Protein AF-A0A7C9HDV6-F1 (afdb_monomer)

Nearest PDB structures (foldseek):
  4fd0-assembly1_A  TM=5.991E-01  e=2.901E-03  Bacteroides caccae ATCC 43185
  4fdw-assembly1_A  TM=6.765E-01  e=9.628E-03  Bacteroides ovatus ATCC 8483
  2lz0-assembly1_A  TM=5.892E-01  e=2.041E-01  Pseudoflavonifractor capillosus ATCC 29799
  4cp6-assembly1_A  TM=4.783E-01  e=4.883E-01  Streptococcus pneumoniae
  4oju-assembly1_D  TM=5.563E-01  e=1.453E+00  Pseudoflavonifractor capillosus ATCC 29799

Organism: NCBI:txid2608404

Secondary structure (DSSP, 8-state):
--TT-EES-B--GGGGSS----TTTTTT-EESS-EEPPTT--EE-TTTTTT-EEEEEEE-TT--EE-TTTTTT-EEEEEEE--SSPPEE-SS-TTTT-EEEEEEE-TTTHHHHHHHTSSTT--EEEGGGTT-

Foldseek 3Di:
DQALEEEQEAQCPCVVPQDALDACCNANYEYNAEHEDDPNHQELEHCSQQLYEYAEYEDEQNHQEYEHCSQHLYEYAEYEYAHLADHDYDYPRVCPNNHYNAYEYAQNNQVRNVVNCPDVPHHYDHPVVVVD

Structure (mmCIF, N/CA/C/O backbone):
data_AF-A0A7C9HDV6-F1
#
_entry.id   AF-A0A7C9HDV6-F1
#
loop_
_atom_site.group_PDB
_atom_site.id
_atom_site.type_symbol
_atom_site.label_atom_id
_atom_site.label_alt_id
_atom_site.label_comp_id
_atom_site.label_asym_id
_atom_site.label_entity_id
_atom_site.label_seq_id
_atom_site.pdbx_PDB_ins_code
_atom_site.Cartn_x
_atom_site.Cartn_y
_atom_site.Cartn_z
_atom_site.occupancy
_atom_site.B_iso_or_equiv
_atom_site.auth_seq_id
_atom_site.auth_comp_id
_atom_site.auth_asym_id
_atom_site.auth_atom_id
_atom_site.pdbx_PDB_model_num
ATOM 1 N N . MET A 1 1 ? -12.468 11.334 -6.236 1.00 71.88 1 MET A N 1
ATOM 2 C CA . MET A 1 1 ? -13.018 10.587 -5.079 1.00 71.88 1 MET A CA 1
ATOM 3 C C . MET A 1 1 ? -11.965 10.617 -3.974 1.00 71.88 1 MET A C 1
ATOM 5 O O . MET A 1 1 ? -10.823 10.778 -4.362 1.00 71.88 1 MET A O 1
ATOM 9 N N . PHE A 1 2 ? -12.363 10.622 -2.692 1.00 86.88 2 PHE A N 1
ATOM 10 C CA . PHE A 1 2 ? -11.631 10.801 -1.405 1.00 86.88 2 PHE A CA 1
ATOM 11 C C . PHE A 1 2 ? -10.516 11.858 -1.256 1.00 86.88 2 PHE A C 1
ATOM 13 O O . PHE A 1 2 ? -10.337 12.339 -0.141 1.00 86.88 2 PHE A O 1
ATOM 20 N N . ARG A 1 3 ? -9.812 12.252 -2.322 1.00 89.69 3 ARG A N 1
ATOM 21 C CA . ARG A 1 3 ? -8.733 13.255 -2.361 1.00 89.69 3 ARG A CA 1
ATOM 22 C C . ARG A 1 3 ? -8.959 14.448 -1.427 1.00 89.69 3 ARG A C 1
ATOM 24 O O . ARG A 1 3 ? -9.988 15.116 -1.506 1.00 89.69 3 ARG A O 1
ATOM 31 N N . GLY A 1 4 ? -7.960 14.744 -0.596 1.00 92.94 4 GLY A N 1
ATOM 32 C CA . GLY A 1 4 ? -7.987 15.847 0.371 1.00 92.94 4 GLY A CA 1
ATOM 33 C C . GLY A 1 4 ? -8.879 15.617 1.597 1.00 92.94 4 GLY A C 1
ATOM 34 O O . GLY A 1 4 ? -8.932 16.476 2.472 1.00 92.94 4 GLY A O 1
ATOM 35 N N . GLY A 1 5 ? -9.601 14.496 1.665 1.00 94.50 5 GLY A N 1
ATOM 36 C CA . GLY A 1 5 ? -10.506 14.182 2.765 1.00 94.50 5 GLY A CA 1
ATOM 37 C C . GLY A 1 5 ? -9.805 13.607 3.997 1.00 94.50 5 GLY A C 1
ATOM 38 O O . GLY A 1 5 ? -8.681 13.105 3.931 1.00 94.50 5 GLY A O 1
ATOM 39 N N . SER A 1 6 ? -10.514 13.653 5.124 1.00 96.69 6 SER A N 1
ATOM 40 C CA . SER A 1 6 ? -10.117 13.033 6.388 1.00 96.69 6 SER A CA 1
ATOM 41 C C . SER A 1 6 ? -11.195 12.043 6.822 1.00 96.69 6 SER A C 1
ATOM 43 O O . SER A 1 6 ? -12.372 12.405 6.867 1.00 96.69 6 SER A O 1
ATOM 45 N N . PHE A 1 7 ? -10.807 10.803 7.112 1.00 96.31 7 PHE A N 1
ATOM 46 C CA . PHE A 1 7 ? -11.720 9.701 7.412 1.00 96.31 7 PHE A CA 1
ATOM 47 C C . PHE A 1 7 ? -11.227 8.899 8.616 1.00 96.31 7 PHE A C 1
ATOM 49 O O . PHE A 1 7 ? -10.029 8.833 8.895 1.00 96.31 7 PHE A O 1
ATOM 56 N N . GLU A 1 8 ? -12.153 8.250 9.319 1.00 95.88 8 GLU A N 1
ATOM 57 C CA . GLU A 1 8 ? -11.776 7.298 10.365 1.00 95.88 8 GLU A CA 1
ATOM 58 C C . GLU A 1 8 ? -11.279 5.991 9.733 1.00 95.88 8 GLU A C 1
ATOM 60 O O . GLU A 1 8 ? -10.127 5.612 9.920 1.00 95.88 8 GLU A O 1
ATOM 65 N N . SER A 1 9 ? -12.095 5.356 8.885 1.00 94.44 9 SER A N 1
ATOM 66 C CA . SER A 1 9 ? -11.713 4.174 8.107 1.00 94.44 9 SER A CA 1
ATOM 67 C C . SER A 1 9 ? -12.447 4.124 6.764 1.00 94.44 9 SER A C 1
ATOM 69 O O . SER A 1 9 ? -13.497 4.745 6.599 1.00 94.44 9 SER A O 1
ATOM 71 N N . LEU A 1 10 ? -11.892 3.378 5.808 1.00 93.06 10 LEU A N 1
ATOM 72 C CA . LEU A 1 10 ? -12.467 3.085 4.493 1.00 93.06 10 LEU A CA 1
ATOM 73 C C . LEU A 1 10 ? -12.347 1.576 4.215 1.00 93.06 10 LEU A C 1
ATOM 75 O O . LEU A 1 10 ? -11.620 1.147 3.320 1.00 93.06 10 LEU A O 1
ATOM 79 N N . LYS A 1 11 ? -13.016 0.764 5.044 1.00 90.00 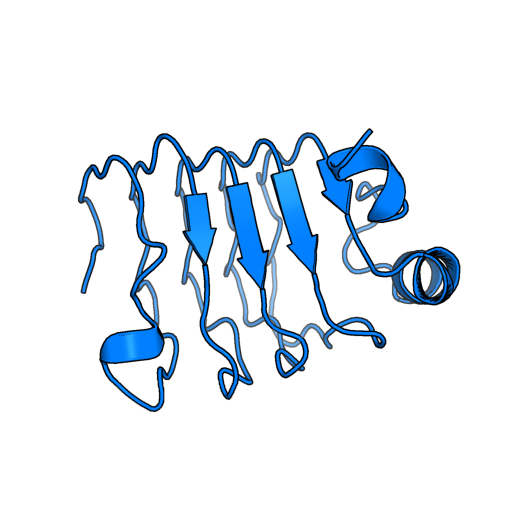11 LYS A N 1
ATOM 80 C CA . LYS A 1 11 ? -13.004 -0.712 4.957 1.00 90.00 11 LYS A CA 1
ATOM 81 C C . LYS A 1 11 ? -14.068 -1.277 4.008 1.00 90.00 11 LYS A C 1
ATOM 83 O O . LYS A 1 11 ? -13.913 -2.367 3.477 1.00 90.00 11 LYS A O 1
ATOM 88 N N . GLU A 1 12 ? -15.139 -0.525 3.772 1.00 86.00 12 GLU A N 1
ATOM 89 C CA . GLU A 1 12 ? -16.329 -0.981 3.038 1.00 86.00 12 GLU A CA 1
ATOM 90 C C . GLU A 1 12 ? -16.295 -0.628 1.540 1.00 86.00 12 GLU A C 1
ATOM 92 O O . GLU A 1 12 ? -17.310 -0.703 0.852 1.00 86.00 12 GLU A O 1
ATOM 97 N N . LEU A 1 13 ? -15.126 -0.264 0.996 1.00 84.75 13 LEU A N 1
ATOM 98 C CA . LEU A 1 13 ? -14.994 0.128 -0.414 1.00 84.75 13 LEU A CA 1
ATOM 99 C C . LEU A 1 13 ? -15.442 -0.978 -1.387 1.00 84.75 13 LEU A C 1
ATOM 101 O O . LEU A 1 13 ? -15.947 -0.677 -2.465 1.00 84.75 13 LEU A O 1
ATOM 105 N N . GLY A 1 14 ? -15.320 -2.249 -0.994 1.00 75.69 14 GLY A N 1
ATOM 106 C CA . GLY A 1 14 ? -15.781 -3.389 -1.794 1.00 75.69 14 GLY A CA 1
ATOM 107 C C . GLY A 1 14 ? -17.296 -3.482 -1.977 1.00 75.69 14 GLY A C 1
ATOM 108 O O . GLY A 1 14 ? -17.752 -4.163 -2.892 1.00 75.69 14 GLY A O 1
ATOM 109 N N . MET A 1 15 ? -18.094 -2.771 -1.172 1.00 78.19 15 MET A N 1
ATOM 110 C CA . MET A 1 15 ? -19.554 -2.744 -1.336 1.00 78.19 15 MET A CA 1
ATOM 111 C C . MET A 1 15 ? -19.997 -1.981 -2.592 1.00 78.19 15 MET A C 1
ATOM 113 O O . MET A 1 15 ? -21.138 -2.128 -3.026 1.00 78.19 15 MET A O 1
ATOM 117 N N . PHE A 1 16 ? -19.103 -1.194 -3.198 1.00 70.75 16 PHE A N 1
ATOM 118 C CA . PHE A 1 16 ? -19.384 -0.413 -4.404 1.00 70.75 16 PHE A CA 1
ATOM 119 C C . PHE A 1 16 ? -19.123 -1.178 -5.717 1.00 70.75 16 PHE A C 1
ATOM 121 O O . PHE A 1 16 ? -19.305 -0.609 -6.792 1.00 70.75 16 PHE A O 1
ATOM 128 N N . GLY A 1 17 ? -18.753 -2.465 -5.655 1.00 69.06 17 GLY A N 1
ATOM 129 C CA . GLY A 1 17 ? -18.498 -3.309 -6.830 1.00 69.06 17 GLY A CA 1
ATOM 130 C C . GLY A 1 17 ? -17.034 -3.292 -7.276 1.00 69.06 17 GLY A C 1
ATOM 131 O O . GLY A 1 17 ? -16.142 -3.091 -6.459 1.00 69.06 17 GLY A O 1
ATOM 132 N N . ALA A 1 18 ? -16.770 -3.547 -8.563 1.00 60.94 18 ALA A N 1
ATOM 133 C CA . ALA A 1 18 ? -15.408 -3.536 -9.102 1.00 60.94 18 ALA A CA 1
ATOM 134 C C . ALA A 1 18 ? -14.785 -2.139 -8.942 1.00 60.94 18 ALA A C 1
ATOM 136 O O . ALA A 1 18 ? -15.239 -1.177 -9.564 1.00 60.94 18 ALA A O 1
ATOM 137 N N . VAL A 1 19 ? -13.759 -2.026 -8.095 1.00 67.81 19 VAL A N 1
ATOM 138 C CA . VAL A 1 19 ? -13.085 -0.752 -7.827 1.00 67.81 19 VAL A CA 1
ATOM 139 C C . VAL A 1 19 ? -11.805 -0.684 -8.642 1.00 67.81 19 VAL A C 1
ATOM 141 O O . VAL A 1 19 ? -10.762 -1.218 -8.264 1.00 67.81 19 VAL A O 1
ATOM 144 N N . GLU A 1 20 ? -11.872 0.035 -9.756 1.00 72.69 20 GLU A N 1
ATOM 145 C CA . GLU A 1 20 ? -10.667 0.612 -10.334 1.00 72.69 20 GLU A CA 1
ATOM 146 C C . GLU A 1 20 ? -10.186 1.747 -9.423 1.00 72.69 20 GLU A C 1
ATOM 148 O O . GLU A 1 20 ? -10.891 2.732 -9.170 1.00 72.69 20 GLU A O 1
ATOM 153 N N . LEU A 1 21 ? -8.962 1.613 -8.918 1.00 81.94 21 LEU A N 1
ATOM 154 C CA . LEU A 1 21 ? -8.284 2.669 -8.180 1.00 81.94 21 LEU A CA 1
ATOM 155 C C . LEU A 1 21 ? -7.965 3.791 -9.171 1.00 81.94 21 LEU A C 1
ATOM 157 O O . LEU A 1 21 ? -7.011 3.719 -9.937 1.00 81.94 21 LEU A O 1
ATOM 161 N N . SER A 1 22 ? -8.799 4.827 -9.198 1.00 87.31 22 SER A N 1
ATOM 162 C CA . SER A 1 22 ? -8.578 5.974 -10.081 1.00 87.31 22 SER A CA 1
ATOM 163 C C . SER A 1 22 ? -7.279 6.711 -9.727 1.00 87.31 22 SER A C 1
ATOM 165 O O . SER A 1 22 ? -6.832 6.705 -8.576 1.00 87.31 22 SER A O 1
ATOM 167 N N . LYS A 1 23 ? -6.696 7.417 -10.704 1.00 92.06 23 LYS A N 1
ATOM 168 C CA . LYS A 1 23 ? -5.542 8.302 -10.464 1.00 92.06 23 LYS A CA 1
ATOM 169 C C . LYS A 1 23 ? -5.842 9.271 -9.321 1.00 92.06 23 LYS A C 1
ATOM 171 O O . LYS A 1 23 ? -6.915 9.874 -9.284 1.00 92.06 23 LYS A O 1
ATOM 176 N N . GLU A 1 24 ? -4.888 9.420 -8.406 1.00 94.94 24 GLU A N 1
ATOM 177 C CA . GLU A 1 24 ? -4.987 10.330 -7.256 1.00 94.94 24 GLU A CA 1
ATOM 178 C C . GLU A 1 24 ? -6.204 10.097 -6.327 1.00 94.94 24 GLU A C 1
ATOM 180 O O . GLU A 1 24 ? -6.607 11.014 -5.605 1.00 94.94 24 GLU A O 1
ATOM 185 N N . ALA A 1 25 ? -6.798 8.893 -6.315 1.00 93.38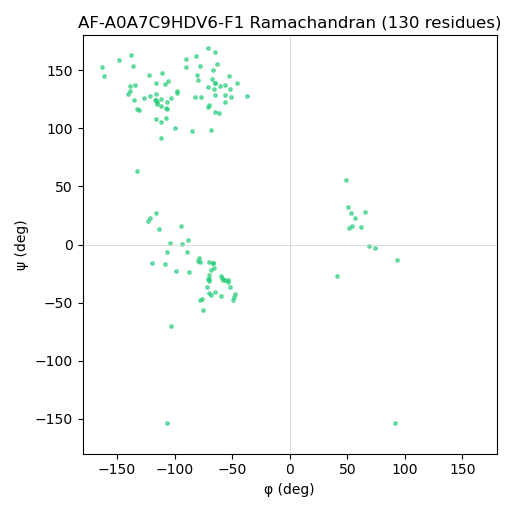 25 ALA A N 1
ATOM 186 C CA . ALA A 1 25 ? -8.021 8.587 -5.556 1.00 93.38 25 ALA A CA 1
ATOM 187 C C . ALA A 1 25 ? -7.930 8.873 -4.044 1.00 93.38 25 ALA A C 1
ATOM 189 O O . ALA A 1 25 ? -8.920 9.233 -3.421 1.00 93.38 25 ALA A O 1
ATOM 190 N N . PHE A 1 26 ? -6.755 8.755 -3.445 1.00 96.19 26 PHE A N 1
ATOM 191 C CA . PHE A 1 26 ? -6.490 9.012 -2.029 1.00 96.19 26 PHE A CA 1
ATOM 192 C C . PHE A 1 26 ? -5.393 10.064 -1.836 1.00 96.19 26 PHE A C 1
ATOM 194 O O . PHE A 1 26 ? -4.808 10.174 -0.756 1.00 96.19 26 PHE A O 1
ATOM 201 N N . LYS A 1 27 ? -5.132 10.889 -2.854 1.00 97.44 27 LYS A N 1
ATOM 202 C CA . LYS A 1 27 ? -4.121 11.944 -2.769 1.00 97.44 27 LYS A CA 1
ATOM 203 C C . LYS A 1 27 ? -4.446 12.940 -1.656 1.00 97.44 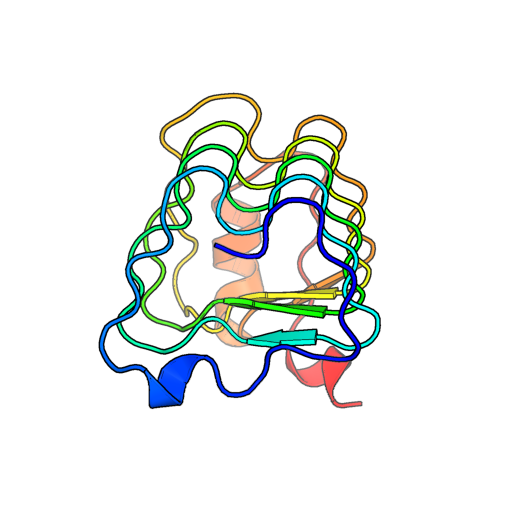27 LYS A C 1
ATOM 205 O O . LYS A 1 27 ? -5.591 13.383 -1.537 1.00 97.44 27 LYS A O 1
ATOM 210 N N . ASN A 1 28 ? -3.448 13.341 -0.873 1.00 97.94 28 ASN A N 1
ATOM 211 C CA . ASN A 1 28 ? -3.598 14.259 0.262 1.00 97.94 28 ASN A CA 1
ATOM 212 C C . ASN A 1 28 ? -4.678 13.825 1.275 1.00 97.94 28 ASN A C 1
ATOM 214 O O . ASN A 1 28 ? -5.311 14.678 1.896 1.00 97.94 28 ASN A O 1
ATOM 218 N N . THR A 1 29 ? -4.966 12.527 1.402 1.00 97.75 29 THR A N 1
ATOM 219 C CA . THR A 1 29 ? -5.973 12.052 2.364 1.00 97.75 29 THR A CA 1
ATOM 220 C C . THR A 1 29 ? -5.366 11.734 3.715 1.00 97.75 29 THR A C 1
ATOM 222 O O . THR A 1 29 ? -4.199 11.365 3.816 1.00 97.75 29 THR A O 1
ATOM 225 N N . THR A 1 30 ? -6.175 11.855 4.764 1.00 98.25 30 THR A N 1
ATOM 226 C CA . THR A 1 30 ? -5.844 11.339 6.095 1.00 98.25 30 THR A CA 1
ATOM 227 C C . THR A 1 30 ? -6.835 10.248 6.476 1.00 98.25 30 THR A C 1
ATOM 229 O O . THR A 1 30 ? -8.038 10.495 6.474 1.00 98.25 30 THR A O 1
ATOM 232 N N . VAL A 1 31 ? -6.357 9.052 6.818 1.00 98.06 31 VAL A N 1
ATOM 233 C CA . VAL A 1 31 ? -7.210 7.955 7.301 1.00 98.06 31 VAL A CA 1
ATOM 234 C C . VAL A 1 31 ? -6.625 7.368 8.578 1.00 98.06 31 VAL A C 1
ATOM 236 O O . VAL A 1 31 ? -5.520 6.822 8.575 1.00 98.06 31 VAL A O 1
ATOM 239 N N . LYS A 1 32 ? -7.354 7.494 9.689 1.00 97.56 32 LYS A N 1
ATOM 240 C CA . LYS A 1 32 ? -6.817 7.155 11.017 1.00 97.56 32 LYS A CA 1
ATOM 241 C C . LYS A 1 32 ? -6.652 5.662 11.252 1.00 97.56 32 LYS A C 1
ATOM 243 O O . LYS A 1 32 ? -5.698 5.260 11.910 1.00 97.56 32 LYS A O 1
ATOM 248 N N . GLU A 1 33 ? -7.558 4.843 10.733 1.00 97.56 33 GLU A N 1
ATOM 249 C CA . GLU A 1 33 ? -7.543 3.407 10.980 1.00 97.56 33 GLU A CA 1
ATOM 250 C C . GLU A 1 33 ? -7.001 2.619 9.801 1.00 97.56 33 GLU A C 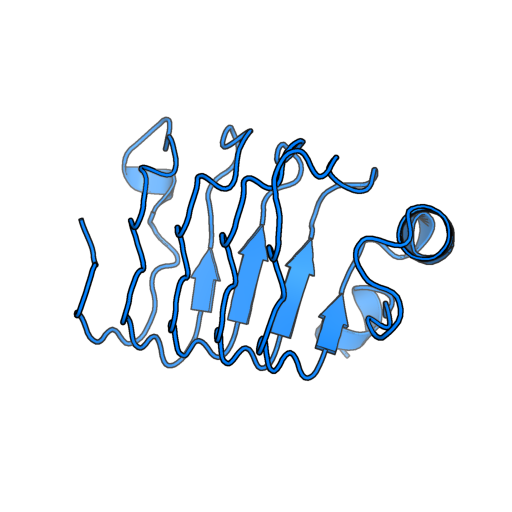1
ATOM 252 O O . GLU A 1 33 ? -5.937 2.013 9.921 1.00 97.56 33 GLU A O 1
ATOM 257 N N . SER A 1 34 ? -7.752 2.555 8.701 1.00 97.06 34 SER A N 1
ATOM 258 C CA . SER A 1 34 ? -7.372 1.729 7.563 1.00 97.06 34 SER A CA 1
ATOM 259 C C . SER A 1 34 ? -8.106 2.076 6.275 1.00 97.06 34 SER A C 1
ATOM 261 O O . SER A 1 34 ? -9.266 2.489 6.303 1.00 97.06 34 SER A O 1
ATOM 263 N N . ILE A 1 35 ? -7.461 1.790 5.150 1.00 96.44 35 ILE A N 1
ATOM 264 C CA . ILE A 1 35 ? -8.068 1.695 3.823 1.00 96.44 35 ILE A CA 1
ATOM 265 C C . ILE A 1 35 ? -7.932 0.240 3.372 1.00 96.44 35 ILE A C 1
ATOM 267 O O . ILE A 1 35 ? -6.813 -0.265 3.304 1.00 96.44 35 ILE A O 1
ATOM 271 N N . VAL A 1 36 ? -9.049 -0.420 3.066 1.00 95.31 36 VAL A N 1
ATOM 272 C CA . VAL A 1 36 ? -9.047 -1.781 2.510 1.00 95.31 36 VAL A CA 1
ATOM 273 C C . VAL A 1 36 ? -9.430 -1.683 1.045 1.00 95.31 36 VAL A C 1
ATOM 275 O O . VAL A 1 36 ? -10.573 -1.362 0.710 1.00 95.31 36 VAL A O 1
ATOM 278 N N . ILE A 1 37 ? -8.455 -1.905 0.167 1.00 94.12 37 ILE A N 1
ATOM 279 C CA . ILE A 1 37 ? -8.693 -1.928 -1.272 1.00 94.12 37 ILE A CA 1
ATOM 280 C C . ILE A 1 37 ? -9.336 -3.275 -1.622 1.00 94.12 37 ILE A C 1
ATOM 282 O O . ILE A 1 37 ? -8.820 -4.319 -1.223 1.00 94.12 37 ILE A O 1
ATOM 286 N N . PRO A 1 38 ? -10.481 -3.282 -2.320 1.00 92.44 38 PRO A N 1
ATOM 287 C CA . PRO A 1 38 ? -11.234 -4.509 -2.520 1.00 92.44 38 PRO A CA 1
ATOM 288 C C . PRO A 1 38 ? -10.632 -5.400 -3.605 1.00 92.44 38 PRO A C 1
ATOM 290 O O . PRO A 1 38 ? -10.003 -4.925 -4.552 1.00 92.44 38 PRO A O 1
ATOM 293 N N . GLU A 1 39 ? -10.890 -6.701 -3.471 1.00 91.75 39 GLU A N 1
ATOM 294 C CA . GLU A 1 39 ? -10.539 -7.716 -4.465 1.00 91.75 39 GLU A CA 1
ATOM 295 C C . GLU A 1 39 ? -11.061 -7.355 -5.863 1.00 91.75 39 GLU A C 1
ATOM 297 O O . GLU A 1 39 ? -12.133 -6.766 -6.026 1.00 91.75 39 GLU A O 1
ATOM 302 N N . GLY A 1 40 ? -10.278 -7.706 -6.883 1.00 90.06 40 GLY A N 1
ATOM 303 C CA . GLY A 1 40 ? -10.524 -7.319 -8.274 1.00 90.06 40 GLY A CA 1
ATOM 304 C C . GLY A 1 40 ? -9.801 -6.038 -8.693 1.00 90.06 40 GLY A C 1
ATOM 305 O O . GLY A 1 40 ? -9.674 -5.787 -9.889 1.00 90.06 40 GLY A O 1
ATOM 306 N N . CYS A 1 41 ? -9.258 -5.263 -7.749 1.00 92.19 41 CYS A N 1
ATOM 307 C CA . CYS A 1 41 ? -8.330 -4.189 -8.079 1.00 92.19 41 CYS A CA 1
ATOM 308 C C . CYS A 1 41 ? -6.982 -4.774 -8.534 1.00 92.19 41 CYS A C 1
ATOM 310 O O . CYS A 1 41 ? -6.316 -5.480 -7.772 1.00 92.19 41 CYS A O 1
ATOM 312 N N . THR A 1 42 ? -6.583 -4.491 -9.773 1.00 93.25 42 THR A N 1
ATOM 313 C CA . THR A 1 42 ? -5.343 -5.004 -10.381 1.00 93.25 42 THR A CA 1
ATOM 314 C C . THR A 1 42 ? -4.187 -4.009 -10.333 1.00 93.25 42 THR A C 1
ATOM 316 O O . THR A 1 42 ? -3.022 -4.415 -10.351 1.00 93.25 42 THR A O 1
ATOM 319 N N . ASP A 1 43 ? -4.494 -2.716 -10.218 1.00 92.75 43 ASP A N 1
ATOM 320 C CA . ASP A 1 43 ? -3.542 -1.624 -10.401 1.00 92.75 43 ASP A CA 1
ATOM 321 C C . ASP A 1 43 ? -3.695 -0.568 -9.303 1.00 92.75 43 ASP A C 1
ATOM 323 O O . ASP A 1 43 ? -4.756 0.040 -9.141 1.00 92.75 43 ASP A O 1
ATOM 327 N N . VAL A 1 44 ? -2.602 -0.273 -8.594 1.00 94.38 44 VAL A N 1
ATOM 328 C CA . VAL A 1 44 ? -2.516 0.942 -7.778 1.00 94.38 44 VAL A CA 1
ATOM 329 C C . VAL A 1 44 ? -2.078 2.081 -8.692 1.00 94.38 44 VAL A C 1
ATOM 331 O O . VAL A 1 44 ? -0.896 2.224 -9.017 1.00 94.38 44 VAL A O 1
ATOM 334 N N . ALA A 1 45 ? -3.054 2.862 -9.154 1.00 93.94 45 ALA A N 1
ATOM 335 C CA . ALA A 1 45 ? -2.839 3.878 -10.175 1.00 93.94 45 ALA A CA 1
ATOM 336 C C . ALA A 1 45 ? -1.910 5.022 -9.742 1.00 93.94 45 ALA A C 1
ATOM 338 O O . ALA A 1 45 ? -1.627 5.247 -8.562 1.00 93.94 45 ALA A O 1
ATOM 339 N N . THR A 1 46 ? -1.464 5.786 -10.742 1.00 95.25 46 THR A N 1
ATOM 340 C CA . THR A 1 46 ? -0.552 6.919 -10.567 1.00 95.25 46 THR A CA 1
ATOM 341 C C . THR A 1 46 ? -1.046 7.883 -9.493 1.00 95.25 46 THR A C 1
ATOM 343 O O . THR A 1 46 ? -2.188 8.355 -9.542 1.00 95.25 46 THR A O 1
ATOM 346 N N . GLY A 1 47 ? -0.171 8.174 -8.529 1.00 95.31 47 GLY A N 1
ATOM 347 C CA . GLY A 1 47 ? -0.450 9.090 -7.427 1.00 95.31 47 GLY A CA 1
ATOM 348 C C . GLY A 1 47 ? -1.603 8.681 -6.506 1.00 95.31 47 GLY A C 1
ATOM 349 O O . GLY A 1 47 ? -2.091 9.539 -5.774 1.00 95.31 47 GLY A O 1
ATOM 350 N N . ALA A 1 48 ? -2.080 7.427 -6.547 1.00 95.81 48 ALA A N 1
ATOM 351 C CA . ALA A 1 48 ? -3.259 6.987 -5.798 1.00 95.81 48 ALA A CA 1
ATOM 352 C C . ALA A 1 48 ? -3.219 7.409 -4.324 1.00 95.81 48 ALA A C 1
ATOM 354 O O . ALA A 1 48 ? -4.203 7.955 -3.850 1.00 95.81 48 ALA A O 1
ATOM 355 N N . PHE A 1 49 ? -2.088 7.248 -3.641 1.00 97.56 49 PHE A N 1
ATOM 356 C CA . PHE A 1 49 ? -1.866 7.630 -2.244 1.00 97.56 49 PHE A CA 1
ATOM 357 C C . PHE A 1 49 ? -0.794 8.723 -2.095 1.00 97.56 49 PHE A C 1
ATOM 359 O O . PHE A 1 49 ? -0.143 8.813 -1.056 1.00 97.56 49 PHE A O 1
ATOM 366 N N . ASP A 1 50 ? -0.600 9.555 -3.122 1.00 97.69 50 ASP A N 1
ATOM 367 C CA . ASP A 1 50 ? 0.366 10.662 -3.094 1.00 97.69 50 ASP A CA 1
ATOM 368 C C . ASP A 1 50 ? 0.086 11.602 -1.908 1.00 97.69 50 ASP A C 1
ATOM 370 O O . ASP A 1 50 ? -1.031 12.112 -1.755 1.00 97.69 50 ASP A O 1
ATOM 374 N N . ASN A 1 51 ? 1.085 11.793 -1.045 1.00 98.19 51 ASN A N 1
ATOM 375 C CA . ASN A 1 51 ? 1.019 12.568 0.194 1.00 98.19 51 ASN A CA 1
ATOM 376 C C . ASN A 1 51 ? -0.170 12.176 1.106 1.00 98.19 51 ASN A C 1
ATOM 378 O O . ASN A 1 51 ? -0.753 13.006 1.808 1.00 98.19 51 ASN A O 1
ATOM 382 N N . ALA A 1 52 ? -0.574 10.902 1.087 1.00 98.31 52 ALA A N 1
ATOM 383 C CA . ALA A 1 52 ? -1.578 10.374 2.005 1.00 98.31 52 ALA A CA 1
ATOM 384 C C . ALA A 1 52 ? -0.961 10.055 3.376 1.00 98.31 52 ALA A C 1
ATOM 386 O O . ALA A 1 52 ? 0.179 9.605 3.470 1.00 98.31 52 ALA A O 1
ATOM 387 N N . THR A 1 53 ? -1.719 10.243 4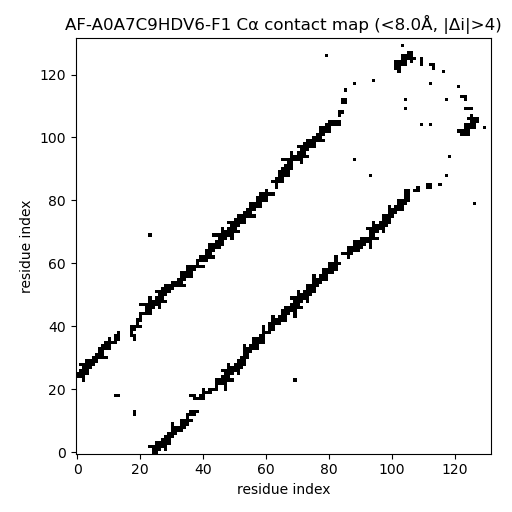.454 1.00 98.62 53 THR A N 1
ATOM 388 C CA . THR A 1 53 ? -1.349 9.831 5.816 1.00 98.62 53 THR A CA 1
ATOM 389 C C . THR A 1 53 ? -2.339 8.783 6.307 1.00 98.62 53 THR A C 1
ATOM 391 O O . THR A 1 53 ? -3.498 9.102 6.571 1.00 98.62 53 THR A O 1
ATOM 394 N N . VAL A 1 54 ? -1.911 7.525 6.410 1.00 98.44 54 VAL A N 1
ATOM 395 C CA . VAL A 1 54 ? -2.807 6.388 6.666 1.00 98.44 54 VAL A CA 1
ATOM 396 C C . VAL A 1 54 ? -2.185 5.415 7.663 1.00 98.44 54 VAL A C 1
ATOM 398 O O . VAL A 1 54 ? -1.045 5.003 7.494 1.00 98.44 54 VAL A O 1
ATOM 401 N N . ARG A 1 55 ? -2.914 4.973 8.693 1.00 98.31 55 ARG A N 1
ATOM 402 C CA . ARG A 1 55 ? -2.356 3.977 9.631 1.00 98.31 55 ARG A CA 1
ATOM 403 C C . ARG A 1 55 ? -2.204 2.590 8.999 1.00 98.31 55 ARG A C 1
ATOM 405 O O . ARG A 1 55 ? -1.210 1.905 9.237 1.00 98.31 55 ARG A O 1
ATOM 412 N N . THR A 1 56 ? -3.175 2.131 8.217 1.00 98.50 56 THR A N 1
ATOM 413 C CA . THR A 1 56 ? -3.088 0.822 7.553 1.00 98.50 56 THR A CA 1
ATOM 414 C C . THR A 1 56 ? -3.652 0.875 6.142 1.00 98.50 56 THR A C 1
ATOM 416 O O . THR A 1 56 ? -4.763 1.351 5.937 1.00 98.50 56 THR A O 1
ATOM 419 N N . ILE A 1 57 ? -2.904 0.389 5.161 1.00 98.19 57 ILE A N 1
ATOM 420 C CA . ILE A 1 57 ? -3.412 0.164 3.807 1.00 98.19 57 ILE A CA 1
ATOM 421 C C . ILE A 1 57 ? -3.320 -1.327 3.534 1.00 98.19 57 ILE A C 1
ATOM 423 O O . ILE A 1 57 ? -2.239 -1.900 3.643 1.00 98.19 57 ILE A O 1
ATOM 427 N N . GLU A 1 58 ? -4.442 -1.934 3.169 1.00 97.44 58 GLU A N 1
ATOM 428 C CA . GLU A 1 58 ? -4.505 -3.325 2.733 1.00 97.44 58 GLU A CA 1
ATOM 429 C C . GLU A 1 58 ? -4.738 -3.367 1.227 1.00 97.44 58 GLU A C 1
ATOM 431 O O . GLU A 1 58 ? -5.754 -2.874 0.728 1.00 97.44 58 GLU A O 1
ATOM 436 N N . LEU A 1 59 ? -3.773 -3.93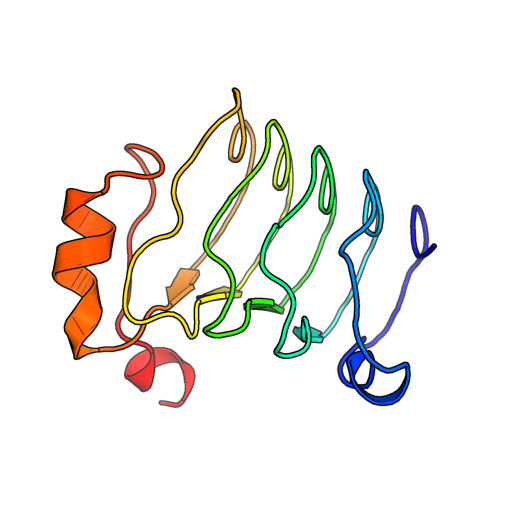3 0.506 1.00 96.81 59 LEU A N 1
ATOM 437 C CA . LEU A 1 59 ? -3.852 -4.186 -0.925 1.00 96.81 59 LEU A CA 1
ATOM 438 C C . LEU A 1 59 ? -4.259 -5.647 -1.159 1.00 96.81 59 LEU A C 1
ATOM 440 O O . LEU A 1 59 ? -3.647 -6.545 -0.568 1.00 96.81 59 LEU A O 1
ATOM 444 N N . PRO A 1 60 ? -5.263 -5.901 -2.014 1.00 95.81 60 PRO A N 1
ATOM 445 C CA . PRO A 1 60 ? -5.817 -7.230 -2.227 1.00 95.81 60 PRO A CA 1
ATOM 446 C C . PRO A 1 60 ? -4.836 -8.128 -2.977 1.00 95.81 60 PRO A C 1
ATOM 448 O O . PRO A 1 60 ? -3.833 -7.673 -3.540 1.00 95.81 60 PRO A O 1
ATOM 451 N N . SER A 1 61 ? -5.157 -9.418 -3.028 1.00 96.12 61 SER A N 1
ATOM 452 C CA . SER A 1 61 ? -4.307 -10.413 -3.687 1.00 96.12 61 SER A CA 1
ATOM 453 C C . SER A 1 61 ? -4.190 -10.221 -5.204 1.00 96.12 61 SER A C 1
ATOM 455 O O . SER A 1 61 ? -3.224 -10.688 -5.810 1.00 96.12 61 SER A O 1
ATOM 457 N N . THR A 1 62 ? -5.140 -9.503 -5.808 1.00 94.81 62 THR A N 1
ATOM 458 C CA . THR A 1 62 ? -5.204 -9.227 -7.249 1.00 94.81 62 THR A CA 1
ATOM 459 C C . THR A 1 62 ? -4.289 -8.101 -7.728 1.00 94.81 62 THR A C 1
ATOM 461 O O . THR A 1 62 ? -4.074 -7.988 -8.939 1.00 94.81 62 THR A O 1
ATOM 464 N N . VAL A 1 63 ? -3.738 -7.270 -6.831 1.00 95.38 63 VAL A N 1
ATOM 465 C CA . VAL A 1 63 ? -2.860 -6.159 -7.234 1.00 95.38 63 VAL A CA 1
ATOM 466 C C . VAL A 1 63 ? -1.593 -6.715 -7.871 1.00 95.38 63 VAL A C 1
ATOM 468 O O . VAL A 1 63 ? -0.756 -7.336 -7.221 1.00 95.38 63 VAL A O 1
ATOM 471 N N . SER A 1 64 ? -1.449 -6.444 -9.161 1.00 94.56 64 SER A N 1
ATOM 472 C CA . SER A 1 64 ? -0.335 -6.901 -9.987 1.00 94.56 64 SER A CA 1
ATOM 473 C C . SER A 1 64 ? 0.612 -5.762 -10.353 1.00 94.56 64 SER A C 1
ATOM 475 O O . SER A 1 64 ? 1.750 -6.022 -10.751 1.00 94.56 64 SER A O 1
ATOM 477 N N . PHE A 1 65 ? 0.171 -4.509 -10.203 1.00 94.62 65 PHE A N 1
ATOM 478 C CA . PHE A 1 65 ? 0.895 -3.339 -10.687 1.00 94.62 65 PHE A CA 1
ATOM 479 C C . PHE A 1 65 ? 0.877 -2.173 -9.699 1.00 94.62 65 PHE A C 1
ATOM 481 O O . PHE A 1 65 ? -0.167 -1.807 -9.153 1.00 94.62 65 PHE A O 1
ATOM 488 N N . LEU A 1 66 ? 2.043 -1.548 -9.530 1.00 95.12 66 LEU A N 1
ATOM 489 C CA . LEU A 1 66 ? 2.207 -0.248 -8.885 1.00 95.12 66 LEU A CA 1
ATOM 490 C C . LEU A 1 66 ? 2.631 0.770 -9.949 1.00 95.12 66 LEU A C 1
ATOM 492 O O . LEU A 1 66 ? 3.662 0.611 -10.609 1.00 95.12 66 LEU A O 1
ATOM 496 N N . SER A 1 67 ? 1.805 1.795 -10.144 1.00 94.19 67 SER A N 1
ATOM 497 C CA . SER A 1 67 ? 2.064 2.864 -11.111 1.00 94.19 67 SER A CA 1
ATOM 498 C C . SER A 1 67 ? 2.835 4.024 -10.479 1.00 94.19 67 SER A C 1
ATOM 500 O O . SER A 1 67 ? 2.780 4.228 -9.271 1.00 94.19 67 SER A O 1
ATOM 502 N N . GLY A 1 68 ? 3.487 4.839 -11.316 1.00 93.62 68 GLY A N 1
ATOM 503 C CA . GLY A 1 68 ? 4.351 5.943 -10.874 1.00 93.62 68 GLY A CA 1
ATOM 504 C C . GLY A 1 68 ? 3.756 6.808 -9.763 1.00 93.62 68 GLY A C 1
ATOM 505 O O . GLY A 1 68 ? 2.562 7.108 -9.776 1.00 93.62 68 GLY A O 1
ATOM 506 N N . THR A 1 69 ? 4.603 7.182 -8.803 1.00 95.44 69 THR A N 1
ATOM 507 C CA . THR A 1 69 ? 4.262 8.018 -7.637 1.00 95.44 69 THR A CA 1
ATOM 508 C C . THR A 1 69 ? 3.086 7.536 -6.775 1.00 95.44 69 THR A C 1
ATOM 510 O O . THR A 1 69 ? 2.574 8.307 -5.966 1.00 95.44 69 THR A O 1
ATOM 513 N N . CYS A 1 70 ? 2.633 6.280 -6.891 1.00 95.75 70 CYS A N 1
ATOM 514 C CA . CYS A 1 70 ? 1.426 5.819 -6.198 1.00 95.75 70 CYS A CA 1
ATOM 515 C C . CYS A 1 70 ? 1.473 5.933 -4.666 1.00 95.75 70 CYS A C 1
ATOM 517 O O . CYS A 1 70 ? 0.416 6.108 -4.071 1.00 95.75 70 CYS A O 1
ATOM 519 N N . PHE A 1 71 ? 2.652 5.885 -4.040 1.00 97.50 71 PHE A N 1
ATOM 520 C CA . PHE A 1 71 ? 2.880 6.127 -2.608 1.00 97.50 71 PHE A CA 1
ATOM 521 C C . PHE A 1 71 ? 3.866 7.281 -2.361 1.00 97.50 71 PHE A C 1
ATOM 523 O O . PHE A 1 71 ? 4.497 7.347 -1.305 1.00 97.50 71 PHE A O 1
ATOM 530 N N . HIS A 1 72 ? 4.025 8.188 -3.325 1.00 97.56 72 HIS A N 1
ATOM 531 C CA . HIS A 1 72 ? 4.937 9.323 -3.214 1.00 97.56 72 HIS A CA 1
ATOM 532 C C . HIS A 1 72 ? 4.619 10.160 -1.966 1.00 97.56 72 HIS A C 1
ATOM 534 O O . HIS A 1 72 ? 3.462 10.490 -1.724 1.00 97.56 72 HIS A O 1
ATOM 540 N N . GLU A 1 73 ? 5.627 10.443 -1.136 1.00 98.12 73 GLU A N 1
ATOM 541 C CA . GLU A 1 73 ? 5.503 11.159 0.149 1.00 98.12 73 GLU A CA 1
ATOM 542 C C . GLU A 1 73 ? 4.440 10.615 1.130 1.00 98.12 73 GLU A C 1
ATOM 544 O O . GLU A 1 73 ? 4.107 11.266 2.126 1.00 98.12 73 GLU A O 1
ATOM 549 N N . ALA A 1 74 ? 3.925 9.403 0.907 1.00 98.38 74 ALA A N 1
ATOM 550 C CA . ALA A 1 74 ? 2.917 8.809 1.770 1.00 98.38 74 ALA A CA 1
ATOM 551 C C . ALA A 1 74 ? 3.499 8.484 3.154 1.00 98.38 74 ALA A C 1
ATOM 553 O O . ALA A 1 74 ? 4.640 8.036 3.284 1.00 98.38 74 ALA A O 1
ATOM 554 N N . ARG A 1 75 ? 2.707 8.675 4.207 1.00 98.75 75 ARG A N 1
ATOM 555 C CA . ARG A 1 75 ? 3.047 8.318 5.590 1.00 98.75 75 ARG A CA 1
ATOM 556 C C . ARG A 1 75 ? 2.150 7.175 6.023 1.00 98.75 75 ARG A C 1
ATOM 558 O O . ARG A 1 75 ? 0.959 7.387 6.249 1.00 98.75 75 ARG A O 1
ATOM 565 N N . ILE A 1 76 ? 2.719 5.978 6.094 1.00 98.56 76 ILE A N 1
ATOM 566 C CA . ILE A 1 76 ? 1.972 4.746 6.321 1.00 98.56 76 ILE A CA 1
ATOM 567 C C . ILE A 1 76 ? 2.576 3.991 7.501 1.00 98.56 76 ILE A C 1
ATOM 569 O O . ILE A 1 76 ? 3.767 3.697 7.510 1.00 98.56 76 ILE A O 1
ATOM 573 N N . ASP A 1 77 ? 1.767 3.643 8.498 1.00 98.44 77 ASP A N 1
ATOM 574 C CA . ASP A 1 77 ? 2.276 2.801 9.586 1.00 98.44 77 ASP A CA 1
ATOM 575 C C . ASP A 1 77 ? 2.392 1.344 9.120 1.00 98.44 77 ASP A C 1
ATOM 577 O O . ASP A 1 77 ? 3.439 0.728 9.286 1.00 98.44 77 ASP A O 1
ATOM 581 N N . ASN A 1 78 ? 1.355 0.813 8.471 1.00 98.50 78 ASN A N 1
ATOM 582 C CA . ASN A 1 78 ? 1.319 -0.574 8.012 1.00 98.50 78 ASN A CA 1
ATOM 583 C C . ASN A 1 78 ? 0.833 -0.641 6.560 1.00 98.50 78 ASN A C 1
ATOM 585 O O . ASN A 1 78 ? -0.307 -0.274 6.273 1.00 98.50 78 ASN A O 1
ATOM 589 N N . LEU A 1 79 ? 1.677 -1.109 5.6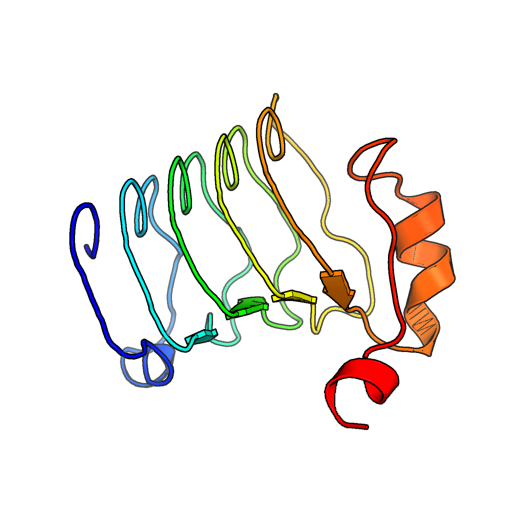45 1.00 98.31 79 LEU A N 1
ATOM 590 C CA . LEU A 1 79 ? 1.281 -1.431 4.275 1.00 98.31 79 LEU A CA 1
ATOM 591 C C . LEU A 1 79 ? 1.246 -2.951 4.122 1.00 98.31 79 LEU A C 1
ATOM 593 O O . LEU A 1 79 ? 2.266 -3.618 4.268 1.00 98.31 79 LEU A O 1
ATOM 597 N N . ILE A 1 80 ? 0.071 -3.501 3.848 1.00 98.25 80 ILE A N 1
ATOM 598 C CA . ILE A 1 80 ? -0.157 -4.941 3.788 1.00 98.25 80 ILE A CA 1
ATOM 599 C C . ILE A 1 80 ? -0.454 -5.325 2.344 1.00 98.25 80 ILE A C 1
ATOM 601 O O . ILE A 1 80 ? -1.379 -4.789 1.736 1.00 98.25 80 ILE A O 1
ATOM 605 N N . PHE A 1 81 ? 0.309 -6.269 1.805 1.00 97.88 81 PHE A N 1
ATOM 606 C CA . PHE A 1 81 ? -0.003 -6.926 0.542 1.00 97.88 81 PHE A CA 1
ATOM 607 C C . PHE A 1 81 ? -0.573 -8.314 0.832 1.00 97.88 81 PHE A C 1
ATOM 609 O O . PHE A 1 81 ? 0.077 -9.119 1.494 1.00 97.88 81 PHE A O 1
ATOM 616 N N . HIS A 1 82 ? -1.753 -8.623 0.296 1.00 97.12 82 HIS A N 1
ATOM 617 C CA . HIS A 1 82 ? -2.335 -9.974 0.356 1.00 97.12 82 HIS A CA 1
ATOM 618 C C . HIS A 1 82 ? -1.910 -10.862 -0.830 1.00 97.12 82 HIS A C 1
ATOM 620 O O . HIS A 1 82 ? -2.201 -12.057 -0.865 1.00 97.12 82 HIS A O 1
ATOM 626 N N . GLY A 1 83 ? -1.198 -10.294 -1.810 1.00 96.00 83 GLY A N 1
ATOM 627 C CA . GLY A 1 83 ? -0.687 -10.999 -2.986 1.00 96.00 83 GLY A CA 1
ATOM 628 C C . GLY A 1 83 ? 0.465 -11.945 -2.655 1.00 96.00 83 GLY A C 1
ATOM 629 O O . GLY A 1 83 ? 1.397 -11.598 -1.937 1.00 96.00 83 GLY A O 1
ATOM 630 N N . THR A 1 84 ? 0.434 -13.160 -3.208 1.00 95.75 84 THR A N 1
ATOM 631 C CA . THR A 1 84 ? 1.546 -14.117 -3.047 1.00 95.75 84 THR A CA 1
ATOM 632 C C . THR A 1 84 ? 2.733 -13.809 -3.958 1.00 95.75 84 THR A C 1
ATOM 634 O O . THR A 1 84 ? 3.829 -14.325 -3.733 1.00 95.75 84 THR A O 1
ATOM 637 N N . GLN A 1 85 ? 2.532 -12.967 -4.970 1.00 96.06 85 GLN A N 1
ATOM 638 C CA . GLN A 1 85 ? 3.571 -12.480 -5.866 1.00 96.06 85 GLN A CA 1
ATOM 639 C C . GLN A 1 85 ? 3.708 -10.964 -5.700 1.00 96.06 85 GLN A C 1
ATOM 641 O O . GLN A 1 85 ? 2.689 -10.278 -5.605 1.00 96.06 85 GLN A O 1
ATOM 646 N N . PRO A 1 86 ? 4.940 -10.430 -5.689 1.00 96.19 86 PRO A N 1
ATOM 647 C CA . PRO A 1 86 ? 5.153 -8.995 -5.629 1.00 96.19 86 PRO A CA 1
ATOM 648 C C . PRO A 1 86 ? 4.609 -8.315 -6.893 1.00 96.19 86 PRO A C 1
ATOM 650 O O . PRO A 1 86 ? 4.806 -8.832 -7.999 1.00 96.19 86 PRO A O 1
ATOM 653 N N . PRO A 1 87 ? 3.955 -7.149 -6.758 1.00 95.56 87 PRO A N 1
ATOM 654 C CA . PRO A 1 87 ? 3.484 -6.404 -7.911 1.00 95.56 87 PRO A CA 1
ATOM 655 C C . PRO A 1 87 ? 4.667 -5.874 -8.722 1.00 95.56 87 PRO A C 1
ATOM 657 O O . PRO A 1 87 ? 5.736 -5.564 -8.192 1.00 95.56 87 PRO A O 1
ATOM 660 N N . ARG A 1 88 ? 4.470 -5.733 -10.029 1.00 94.88 88 ARG A N 1
ATOM 661 C CA . ARG A 1 88 ? 5.451 -5.111 -10.917 1.00 94.88 88 ARG A CA 1
ATOM 662 C C . ARG A 1 88 ? 5.366 -3.594 -10.803 1.00 94.88 88 ARG A C 1
ATOM 664 O O . ARG A 1 88 ? 4.276 -3.028 -10.744 1.00 94.88 88 ARG A O 1
ATOM 671 N N . ILE A 1 89 ? 6.521 -2.944 -10.838 1.00 91.44 89 ILE A N 1
ATOM 672 C CA . ILE A 1 89 ? 6.626 -1.487 -10.870 1.00 91.44 89 ILE A CA 1
ATOM 673 C C . ILE A 1 89 ? 6.824 -1.039 -12.315 1.00 91.44 89 ILE A C 1
ATOM 675 O O . ILE A 1 89 ? 7.663 -1.599 -13.022 1.00 91.44 89 ILE A O 1
ATOM 679 N N . PHE A 1 90 ? 6.051 -0.044 -12.750 1.00 78.75 90 PHE A N 1
ATOM 680 C CA . PHE A 1 90 ? 6.105 0.477 -14.122 1.00 78.75 90 PHE A CA 1
ATOM 681 C C . PHE A 1 90 ? 6.483 1.955 -14.228 1.00 78.75 90 PHE A C 1
ATOM 683 O O . PHE A 1 90 ? 6.788 2.415 -15.328 1.00 78.75 90 PHE A O 1
ATOM 690 N N . GLY A 1 91 ? 6.422 2.716 -13.140 1.00 71.06 91 GLY A N 1
ATOM 691 C CA . GLY A 1 91 ? 6.691 4.144 -13.167 1.00 71.06 91 GLY A CA 1
ATOM 692 C C . GLY A 1 91 ? 8.031 4.512 -12.545 1.00 71.06 91 GLY A C 1
ATOM 693 O O . GLY A 1 91 ? 8.995 3.748 -12.534 1.00 71.06 91 GLY A O 1
ATOM 694 N N . TYR A 1 92 ? 8.067 5.749 -12.062 1.00 83.75 92 TYR A N 1
ATOM 695 C CA . TYR A 1 92 ? 9.170 6.296 -11.299 1.00 83.75 92 TYR A CA 1
ATOM 696 C C . TYR A 1 92 ? 8.627 6.766 -9.952 1.00 83.75 92 TYR A C 1
ATOM 698 O O . TYR A 1 92 ? 7.515 7.304 -9.872 1.00 83.75 92 TYR A O 1
ATOM 706 N N . TRP A 1 93 ? 9.450 6.625 -8.912 1.00 92.69 93 TRP A N 1
ATOM 707 C CA . TRP A 1 93 ? 9.246 7.276 -7.615 1.00 92.69 93 TRP A CA 1
ATOM 708 C C . TRP A 1 93 ? 7.996 6.823 -6.850 1.00 92.69 93 TRP A C 1
ATOM 710 O O . TRP A 1 93 ? 7.467 7.580 -6.038 1.00 92.69 93 TRP A O 1
ATOM 720 N N . GLU A 1 94 ? 7.546 5.586 -7.059 1.00 94.56 94 GLU A N 1
ATOM 721 C CA . GLU A 1 94 ? 6.398 4.961 -6.386 1.00 94.56 94 GLU A CA 1
ATOM 722 C C . GLU A 1 94 ? 6.456 5.160 -4.877 1.00 94.56 94 GLU A C 1
ATOM 724 O O . GLU A 1 94 ? 5.450 5.508 -4.277 1.00 94.56 94 GLU A O 1
ATOM 729 N N . PHE A 1 95 ? 7.643 4.994 -4.295 1.00 96.06 95 PHE A N 1
ATOM 730 C CA . PHE A 1 95 ? 7.901 5.121 -2.862 1.00 96.06 95 PHE A CA 1
ATOM 731 C C . PHE A 1 95 ? 8.813 6.307 -2.517 1.00 96.06 95 PHE A C 1
ATOM 733 O O . PHE A 1 95 ? 9.351 6.372 -1.411 1.00 96.06 95 PHE A O 1
ATOM 740 N N . PHE A 1 96 ? 9.059 7.237 -3.443 1.00 96.00 96 PHE A N 1
ATOM 741 C CA . PHE A 1 96 ? 9.966 8.354 -3.166 1.00 96.00 96 PHE A CA 1
ATOM 742 C C . PHE A 1 96 ? 9.388 9.251 -2.068 1.00 96.00 96 PHE A C 1
ATOM 744 O O . PHE A 1 96 ? 8.225 9.644 -2.121 1.00 96.00 96 PHE A O 1
ATOM 751 N N . GLY A 1 97 ? 10.191 9.525 -1.038 1.00 96.69 97 GLY A N 1
ATOM 752 C CA . GLY A 1 97 ? 9.750 10.266 0.146 1.00 96.69 97 GLY A CA 1
ATOM 753 C C . GLY A 1 97 ? 8.742 9.520 1.031 1.00 96.69 97 GLY A C 1
ATOM 754 O O . GLY A 1 97 ? 8.352 10.059 2.070 1.00 96.69 97 GLY A O 1
ATOM 755 N N . ALA A 1 98 ? 8.332 8.300 0.662 1.00 97.81 98 ALA A N 1
ATOM 756 C CA . ALA A 1 98 ? 7.392 7.508 1.439 1.00 97.81 98 ALA A CA 1
ATOM 757 C C . ALA A 1 98 ? 8.016 7.107 2.778 1.00 97.81 98 ALA A C 1
ATOM 759 O O . ALA A 1 98 ? 9.150 6.629 2.851 1.00 97.81 98 ALA A O 1
ATOM 760 N N . LYS A 1 99 ? 7.253 7.282 3.851 1.00 98.00 99 LYS A N 1
ATOM 761 C CA . LYS A 1 99 ? 7.607 6.877 5.209 1.00 98.00 99 LYS A CA 1
ATOM 762 C C . LYS A 1 99 ? 6.682 5.745 5.608 1.00 98.00 99 LYS A C 1
ATOM 764 O O . LYS A 1 99 ? 5.584 5.996 6.099 1.00 98.00 99 LYS A O 1
ATOM 769 N N . ILE A 1 100 ? 7.132 4.521 5.357 1.00 98.12 100 ILE A N 1
ATOM 770 C CA . ILE A 1 100 ? 6.405 3.299 5.696 1.0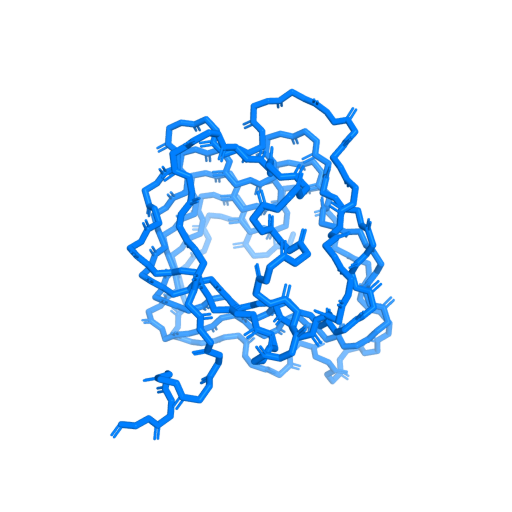0 98.12 100 ILE A CA 1
ATOM 771 C C . ILE A 1 100 ? 7.107 2.651 6.890 1.00 98.12 100 ILE A C 1
ATOM 773 O O . ILE A 1 100 ? 8.308 2.409 6.801 1.00 98.12 100 ILE A O 1
ATOM 777 N N . LYS A 1 101 ? 6.404 2.416 8.008 1.00 97.62 101 LYS A N 1
ATOM 778 C CA . LYS A 1 101 ? 7.025 1.777 9.188 1.00 97.62 101 LYS A CA 1
ATOM 779 C C . LYS A 1 101 ? 7.158 0.268 9.008 1.00 97.62 101 LYS A C 1
ATOM 781 O O . LYS A 1 101 ? 8.234 -0.265 9.247 1.00 97.62 101 LYS A O 1
ATOM 786 N N . HIS A 1 102 ? 6.087 -0.390 8.567 1.00 98.12 102 HIS A N 1
ATOM 787 C CA . HIS A 1 102 ? 6.055 -1.835 8.356 1.00 98.12 102 HIS A CA 1
ATOM 788 C C . HIS A 1 102 ? 5.413 -2.187 7.017 1.00 98.12 102 HIS A C 1
ATOM 790 O O . HIS A 1 102 ? 4.372 -1.630 6.649 1.00 98.12 102 HIS A O 1
ATOM 796 N N . ILE A 1 103 ? 6.017 -3.146 6.310 1.00 98.12 103 ILE A N 1
ATOM 797 C CA . ILE A 1 103 ? 5.402 -3.802 5.158 1.00 98.12 103 ILE A CA 1
ATOM 798 C C . ILE A 1 103 ? 5.193 -5.272 5.483 1.00 98.12 103 ILE A C 1
ATOM 800 O O . ILE A 1 103 ? 6.153 -5.997 5.740 1.00 98.12 103 ILE A O 1
ATOM 804 N N . TYR A 1 104 ? 3.940 -5.711 5.418 1.00 98.44 104 TYR A N 1
ATOM 805 C CA . TYR A 1 104 ? 3.569 -7.103 5.636 1.00 98.44 104 TYR A CA 1
ATOM 806 C C . TYR A 1 104 ? 3.158 -7.763 4.329 1.00 98.44 104 TYR A C 1
ATOM 808 O O . TYR A 1 104 ? 2.442 -7.178 3.515 1.00 98.44 104 TYR A O 1
ATOM 816 N N . VAL A 1 105 ? 3.613 -8.994 4.135 1.00 98.25 105 VAL A N 1
ATOM 817 C CA . VAL A 1 105 ? 3.335 -9.811 2.946 1.00 98.25 105 VAL A CA 1
ATOM 818 C C . VAL A 1 105 ? 3.047 -11.249 3.381 1.00 98.25 105 VAL A C 1
ATOM 820 O O . VAL A 1 105 ? 3.411 -11.614 4.504 1.00 98.25 105 VAL A O 1
ATOM 823 N N . PRO A 1 106 ? 2.433 -12.106 2.543 1.00 97.94 106 PRO A N 1
ATOM 824 C CA . PRO A 1 106 ? 2.152 -13.479 2.943 1.00 97.94 106 PRO A CA 1
ATOM 825 C C . PRO A 1 106 ? 3.436 -14.192 3.368 1.00 97.94 106 PRO A C 1
ATOM 827 O O . PRO A 1 106 ? 4.464 -14.072 2.702 1.00 97.94 106 PRO A O 1
ATOM 830 N N . ASP A 1 107 ? 3.379 -14.960 4.455 1.00 97.50 107 ASP A N 1
ATOM 831 C CA . ASP A 1 107 ? 4.555 -15.551 5.111 1.00 97.50 107 ASP A CA 1
ATOM 832 C C . ASP A 1 107 ? 5.474 -16.324 4.152 1.00 97.50 107 ASP A C 1
ATOM 834 O O . ASP A 1 107 ? 6.696 -16.268 4.258 1.00 97.50 107 ASP A O 1
ATOM 838 N N . LYS A 1 108 ? 4.885 -17.013 3.169 1.00 96.56 108 LYS A N 1
ATOM 839 C CA . LYS A 1 108 ? 5.609 -17.802 2.158 1.00 96.56 108 LYS A CA 1
ATOM 840 C C . LYS A 1 108 ? 6.219 -16.960 1.030 1.00 96.56 108 LYS A C 1
ATOM 842 O O . LYS A 1 108 ? 7.001 -17.482 0.242 1.00 96.56 108 LYS A O 1
ATOM 847 N N . SER A 1 109 ? 5.846 -15.690 0.933 1.00 97.38 109 SER A N 1
ATOM 848 C CA . SER A 1 109 ? 6.200 -14.777 -0.156 1.00 97.38 109 SER A CA 1
ATOM 849 C C . SER A 1 109 ? 7.243 -13.739 0.249 1.00 97.38 109 SER A C 1
ATOM 851 O O . SER A 1 109 ? 7.743 -13.027 -0.619 1.00 97.38 109 SER A O 1
ATOM 853 N N . VAL A 1 110 ? 7.626 -13.676 1.528 1.00 96.75 110 VAL A N 1
ATOM 854 C CA . VAL A 1 110 ? 8.603 -12.712 2.061 1.00 96.75 110 VAL A CA 1
ATOM 855 C C . VAL A 1 110 ? 9.888 -12.669 1.224 1.00 96.75 110 VAL A C 1
ATOM 857 O O . VAL A 1 110 ? 10.322 -11.592 0.815 1.00 96.75 110 VAL A O 1
ATOM 860 N N . ASP A 1 111 ? 10.464 -13.824 0.891 1.00 96.19 111 ASP A N 1
ATOM 861 C CA . ASP A 1 111 ? 11.704 -13.882 0.107 1.00 96.19 111 ASP A CA 1
ATOM 862 C C . ASP A 1 111 ? 11.508 -13.459 -1.357 1.00 96.19 111 ASP A C 1
ATOM 864 O O . ASP A 1 111 ? 12.407 -12.868 -1.960 1.00 96.19 111 ASP A O 1
ATOM 868 N N . SER A 1 112 ? 10.315 -13.679 -1.921 1.00 96.56 112 SER A N 1
ATOM 869 C CA . SER A 1 112 ? 9.971 -13.203 -3.264 1.00 96.56 112 SER A CA 1
ATOM 870 C C . SER A 1 112 ? 9.860 -11.677 -3.298 1.00 96.56 112 SER A C 1
ATOM 872 O O . SER A 1 112 ? 10.426 -11.051 -4.193 1.00 96.56 112 SER A O 1
ATOM 874 N N . TYR A 1 113 ? 9.221 -11.068 -2.294 1.00 96.44 113 TYR A N 1
ATOM 875 C CA . TYR A 1 113 ? 9.127 -9.609 -2.169 1.00 96.44 113 TYR A CA 1
ATOM 876 C C . TYR A 1 113 ? 10.494 -8.949 -1.946 1.00 96.44 113 TYR A C 1
ATOM 878 O O . TYR A 1 113 ? 10.798 -7.941 -2.586 1.00 96.44 113 TYR A O 1
ATOM 886 N N . ARG A 1 114 ? 11.360 -9.553 -1.120 1.00 95.12 114 ARG A N 1
ATOM 887 C CA . ARG A 1 114 ? 12.758 -9.110 -0.952 1.00 95.12 114 ARG A CA 1
ATOM 888 C C . ARG A 1 114 ? 13.533 -9.162 -2.268 1.00 95.12 114 ARG A C 1
ATOM 890 O O . ARG A 1 114 ? 14.229 -8.211 -2.606 1.00 95.12 114 ARG A O 1
ATOM 897 N N . SER A 1 115 ? 13.376 -10.247 -3.025 1.00 94.31 115 SER A N 1
ATOM 898 C CA . SER A 1 115 ? 14.070 -10.445 -4.306 1.00 94.31 115 SER A CA 1
ATOM 899 C C . SER A 1 115 ? 13.564 -9.519 -5.414 1.00 94.31 115 SER A C 1
ATOM 901 O O . SER A 1 115 ? 14.340 -9.124 -6.280 1.00 94.31 115 SER A O 1
ATOM 903 N N . ALA A 1 116 ? 12.278 -9.157 -5.393 1.00 93.50 116 ALA A N 1
ATOM 904 C CA . ALA A 1 116 ? 11.700 -8.213 -6.347 1.00 93.50 116 ALA A CA 1
ATOM 905 C C . ALA A 1 116 ? 12.215 -6.782 -6.162 1.00 93.50 116 ALA A C 1
ATOM 907 O O . ALA A 1 116 ? 12.159 -6.004 -7.111 1.00 93.50 116 ALA A O 1
ATOM 908 N N . ASN A 1 117 ? 12.726 -6.452 -4.969 1.00 87.88 117 ASN A N 1
ATOM 909 C CA . ASN A 1 117 ? 13.378 -5.181 -4.666 1.00 87.88 117 ASN A CA 1
ATOM 910 C C . ASN A 1 117 ? 12.561 -3.963 -5.142 1.00 87.88 117 ASN A C 1
ATOM 912 O O . ASN A 1 117 ? 13.056 -3.126 -5.897 1.00 87.88 117 ASN A O 1
ATOM 916 N N . LEU A 1 118 ? 11.296 -3.874 -4.704 1.00 91.00 118 LEU A N 1
ATOM 917 C CA . LEU A 1 118 ? 10.397 -2.763 -5.063 1.00 91.00 118 LEU A CA 1
ATOM 918 C C . LEU A 1 118 ? 11.020 -1.389 -4.756 1.00 91.00 118 LEU A C 1
ATOM 920 O O . LEU A 1 118 ? 10.775 -0.410 -5.455 1.00 91.00 118 LEU A O 1
ATOM 924 N N . SER A 1 119 ? 11.838 -1.321 -3.708 1.00 90.12 119 SER A N 1
ATOM 925 C CA . SER A 1 119 ? 12.738 -0.211 -3.425 1.00 90.12 119 SER A CA 1
ATOM 926 C C . SER A 1 119 ? 13.826 -0.683 -2.444 1.00 90.1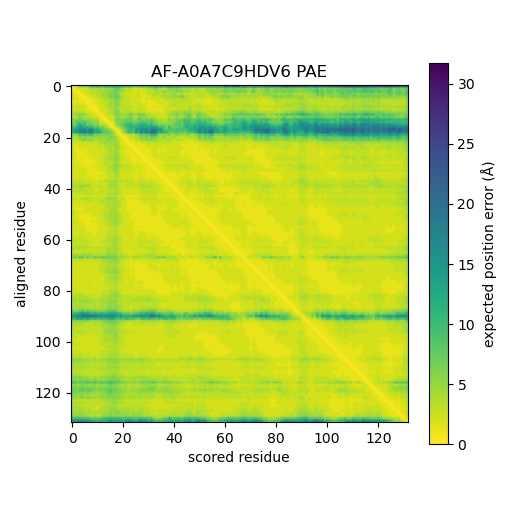2 119 SER A C 1
ATOM 928 O O . SER A 1 119 ? 13.522 -1.494 -1.565 1.00 90.12 119 SER A O 1
ATOM 930 N N . PRO A 1 120 ? 15.079 -0.193 -2.556 1.00 88.62 120 PRO A N 1
ATOM 931 C CA . PRO A 1 120 ? 16.229 -0.755 -1.839 1.00 88.62 120 PRO A CA 1
ATOM 932 C C . PRO A 1 120 ? 16.198 -0.604 -0.313 1.00 88.62 120 PRO A C 1
ATOM 934 O O . PRO A 1 120 ? 16.964 -1.279 0.366 1.00 88.62 120 PRO A O 1
ATOM 937 N N . TRP A 1 121 ? 15.357 0.274 0.237 1.00 91.38 121 TRP A N 1
ATOM 938 C CA . TRP A 1 121 ? 15.229 0.481 1.689 1.00 91.38 121 TRP A CA 1
ATOM 939 C C . TRP A 1 121 ? 13.972 -0.160 2.290 1.00 91.38 121 TRP A C 1
ATOM 941 O O . TRP A 1 121 ? 13.714 0.015 3.479 1.00 91.38 121 TRP A O 1
ATOM 951 N N . LEU A 1 122 ? 13.150 -0.838 1.483 1.00 93.38 122 LEU A N 1
ATOM 952 C CA . LEU A 1 122 ? 11.941 -1.486 1.980 1.00 93.38 122 LEU A CA 1
ATOM 953 C C . LEU A 1 122 ? 12.270 -2.845 2.590 1.00 93.38 122 LEU A C 1
ATOM 955 O O . LEU A 1 122 ? 12.859 -3.710 1.941 1.00 93.38 122 LEU A O 1
ATOM 959 N N . GLU A 1 123 ? 11.819 -3.039 3.824 1.00 95.44 123 GLU A N 1
ATOM 960 C CA . GLU A 1 123 ? 11.900 -4.309 4.532 1.00 95.44 123 GLU A CA 1
ATOM 961 C C . GLU A 1 123 ? 10.522 -4.969 4.589 1.00 95.44 123 GLU A C 1
ATOM 963 O O . GLU A 1 123 ? 9.506 -4.301 4.769 1.00 95.44 123 GLU A O 1
ATOM 968 N N . TYR A 1 124 ? 10.501 -6.293 4.429 1.00 97.06 124 TYR A N 1
ATOM 969 C CA . TYR A 1 124 ? 9.274 -7.085 4.387 1.00 97.06 124 TYR A CA 1
ATOM 970 C C . TYR A 1 124 ? 9.219 -8.051 5.565 1.00 97.06 124 TYR A C 1
ATOM 972 O O . TYR A 1 124 ? 10.157 -8.830 5.803 1.00 97.06 124 TYR A O 1
ATOM 980 N N . GLU A 1 125 ? 8.089 -8.020 6.258 1.00 97.44 125 GLU A N 1
ATOM 981 C CA . GLU A 1 125 ? 7.761 -8.859 7.399 1.00 97.44 125 GLU A CA 1
ATOM 982 C C . GLU A 1 125 ? 6.649 -9.860 7.043 1.00 97.44 125 GLU A C 1
ATOM 984 O O . GLU A 1 125 ? 5.779 -9.561 6.221 1.00 97.44 125 GLU A O 1
ATOM 989 N N . PRO A 1 126 ? 6.653 -11.065 7.640 1.00 97.56 126 PRO A N 1
ATOM 990 C CA . PRO A 1 126 ? 5.560 -12.012 7.456 1.00 97.56 126 PRO A CA 1
ATOM 991 C C . PRO A 1 126 ? 4.264 -11.459 8.058 1.00 97.56 126 PRO A C 1
ATOM 993 O O . PRO A 1 126 ? 4.270 -10.896 9.156 1.00 97.56 126 PRO A O 1
ATOM 996 N N . LEU A 1 127 ? 3.151 -11.651 7.353 1.00 97.00 127 LEU A N 1
ATOM 997 C CA . LEU A 1 127 ? 1.829 -11.176 7.756 1.00 97.00 127 LEU A CA 1
ATOM 998 C C . LEU A 1 127 ? 1.389 -11.720 9.119 1.00 97.00 127 LEU A C 1
ATOM 1000 O O . LEU A 1 127 ? 0.709 -11.017 9.865 1.00 97.00 127 LEU A O 1
ATOM 1004 N N . SER A 1 128 ? 1.828 -12.919 9.503 1.00 95.44 128 SER A N 1
ATOM 1005 C CA . SER A 1 128 ? 1.574 -13.463 10.845 1.00 95.44 128 SER A CA 1
ATOM 1006 C C . SER A 1 128 ? 2.006 -12.538 11.993 1.00 95.44 128 SER A C 1
ATOM 1008 O O . SER A 1 128 ? 1.342 -12.522 13.031 1.00 95.44 128 SER A O 1
ATOM 1010 N N . LYS A 1 129 ? 3.047 -11.711 11.814 1.00 95.75 129 LYS A N 1
ATOM 1011 C CA . LYS A 1 129 ? 3.481 -10.734 12.830 1.00 95.75 129 LYS A CA 1
ATOM 1012 C C . LYS A 1 129 ? 2.514 -9.572 13.031 1.00 95.75 129 LYS A C 1
ATOM 1014 O O . LYS A 1 129 ? 2.513 -8.992 14.106 1.00 95.75 129 LYS A O 1
ATOM 1019 N N . TYR A 1 130 ? 1.717 -9.217 12.025 1.00 93.12 130 TYR A N 1
ATOM 1020 C CA . TYR A 1 130 ? 0.737 -8.135 12.152 1.00 93.12 130 TYR A CA 1
ATOM 1021 C C . TYR A 1 130 ? -0.436 -8.520 13.066 1.00 93.12 130 TYR A C 1
ATOM 1023 O O . TYR A 1 130 ? -1.024 -7.668 13.725 1.00 93.12 130 TYR A O 1
ATOM 1031 N N . HIS A 1 131 ? -0.772 -9.812 13.108 1.00 81.81 131 HIS A N 1
ATOM 1032 C CA . HIS A 1 131 ? -1.862 -10.358 13.922 1.00 81.81 131 HIS A CA 1
ATOM 1033 C C . HIS A 1 131 ? -1.415 -10.873 15.301 1.00 81.81 131 HIS A C 1
ATOM 1035 O O . HIS A 1 131 ? -2.245 -11.415 16.031 1.00 81.81 131 HIS A O 1
ATOM 1041 N N . SER A 1 132 ? -0.122 -10.759 15.619 1.00 69.94 132 SER A N 1
ATOM 1042 C CA . SER A 1 132 ? 0.479 -11.201 16.886 1.00 69.94 132 SER A CA 1
ATOM 1043 C C . SER A 1 132 ? 0.387 -10.112 17.949 1.00 69.94 132 SER A C 1
ATOM 1045 O O . SER A 1 132 ? 0.063 -10.460 19.105 1.00 69.94 132 SER A O 1
#

pLDDT: mean 93.11, std 7.47, range [60.94, 98.75]

InterPro domains:
  IPR026906 BspA-type LRR region [PF13306] (21-108)
  IPR032675 Leucine-rich repeat domain superfamily [G3DSA:3.80.10.10] (2-126)

Radius of gyration: 13.3 Å; Cα contacts (8 Å, |Δi|>4): 364; chains: 1; bounding box: 36×34×31 Å

Solvent-accessible surface area (backbone atoms only — not comparable to full-atom values): 6472 Å² total; per-residue (Å²): 105,63,48,63,37,77,45,60,62,43,65,67,55,47,80,75,48,83,50,76,52,47,66,34,30,33,19,48,16,37,26,67,51,30,39,35,49,38,69,75,22,42,46,46,24,41,26,20,29,22,48,16,38,33,38,24,41,37,41,28,55,49,34,49,32,41,28,30,23,21,33,19,47,14,39,29,47,32,42,35,41,58,22,72,56,69,51,47,78,75,56,59,53,34,58,44,74,38,47,66,74,40,33,30,26,37,66,92,22,34,67,53,42,62,70,64,49,91,45,95,84,70,65,72,38,43,39,68,66,80,78,105

Sequence (132 aa):
MFRGGSFESLKELGMFGAVELSKEAFKNTTVKESIVIPEGCTDVATGAFDNATVRTIELPSTVSFLSGTCFHEARIDNLIFHGTQPPRIFGYWEFFGAKIKHIYVPDKSVDSYRSANLSPWLEYEPLSKYHS

Mean predicted aligned error: 3.5 Å